Protein AF-A0AA35RJH6-F1 (afdb_monomer_lite)

Secondary structure (DSSP, 8-state):
--------------------SSEEE-TTT-----HHHHIIIIIIS---EEEEEETTEEEEEESSSSSTTTTT----SHHHHT-SSSSEEETTTTTSPP-------PPPPS-------

Sequence (117 aa):
MDMESPLSYNNRSLPLAVSDPYWEMDMNLCIVCARCVRVCDEVRGDSALTMLDRSDRVLIGTSQGTSLLESGCEFCGACIDVCPTGALVERKYKWDKAVDTVKSHLPALPGGMPDEP

Foldseek 3Di:
DPPPPPPPLPFPPDDFQPPDPWKGAAQSQAPPPCPLQCCCCVVVNLSQKDWDDDDNDITIDGPDDSDSVRSRNPPPCSSCVRGPRNSMDTPVCPPPDDDPPPPPPDPDDPDDDDDDD

Structure (mmCIF, N/CA/C/O backbone):
data_AF-A0AA35RJH6-F1
#
_entry.id   AF-A0AA35RJH6-F1
#
loop_
_atom_site.group_PDB
_atom_site.id
_atom_site.type_symbol
_atom_site.label_atom_id
_atom_site.label_alt_id
_atom_site.label_comp_id
_atom_site.label_asym_id
_atom_site.label_entity_id
_atom_site.label_seq_id
_atom_site.pdbx_PDB_ins_code
_atom_site.Cartn_x
_atom_site.Cartn_y
_atom_site.Cartn_z
_atom_site.occupancy
_atom_site.B_iso_or_equiv
_atom_site.auth_seq_id
_atom_site.auth_comp_id
_atom_site.auth_asym_id
_atom_site.auth_atom_id
_atom_site.pdbx_PDB_model_num
ATOM 1 N N . MET A 1 1 ? -26.324 1.833 -29.926 1.00 49.53 1 MET A N 1
ATOM 2 C CA . MET A 1 1 ? -26.281 1.704 -28.455 1.00 49.53 1 MET A CA 1
ATOM 3 C C . MET A 1 1 ? -25.013 2.388 -28.007 1.00 49.53 1 MET A C 1
ATOM 5 O O . MET A 1 1 ? -23.995 1.736 -27.812 1.00 49.53 1 MET A O 1
ATOM 9 N N . ASP A 1 2 ? -25.072 3.707 -27.941 1.00 51.47 2 ASP A N 1
ATOM 10 C CA . ASP A 1 2 ? -23.990 4.543 -27.449 1.00 51.47 2 ASP A CA 1
ATOM 11 C C . ASP A 1 2 ? -24.020 4.413 -25.923 1.00 51.47 2 ASP A C 1
ATOM 13 O O . ASP A 1 2 ? -24.920 4.890 -25.230 1.00 51.47 2 ASP A O 1
ATOM 17 N N . MET A 1 3 ? -23.145 3.533 -25.435 1.00 56.28 3 MET A N 1
ATOM 18 C CA . MET A 1 3 ? -22.960 3.229 -24.024 1.00 56.28 3 MET A CA 1
ATOM 19 C C . MET A 1 3 ? -21.927 4.206 -23.463 1.00 56.28 3 MET A C 1
ATOM 21 O O . MET A 1 3 ? -20.861 3.807 -23.001 1.00 56.28 3 MET A O 1
ATOM 25 N N . GLU A 1 4 ? -22.240 5.499 -23.475 1.00 69.31 4 GLU A N 1
ATOM 26 C CA . GLU A 1 4 ? -21.599 6.447 -22.570 1.00 69.31 4 GLU A CA 1
ATOM 27 C C . GLU A 1 4 ? -22.133 6.180 -21.163 1.00 69.31 4 GLU A C 1
ATOM 29 O O . GLU A 1 4 ? -22.998 6.886 -20.643 1.00 69.31 4 GLU A O 1
ATOM 34 N N . SER A 1 5 ? -21.619 5.132 -20.515 1.00 68.88 5 SER A N 1
ATOM 35 C CA . SER A 1 5 ? -21.667 5.108 -19.060 1.00 68.88 5 SER A CA 1
ATOM 36 C C . SER A 1 5 ? -20.866 6.322 -18.590 1.00 68.88 5 SER A C 1
ATOM 38 O O . SER A 1 5 ? -19.673 6.394 -18.912 1.00 68.88 5 SER A O 1
ATOM 40 N N . PRO A 1 6 ? -21.455 7.280 -17.855 1.00 65.31 6 PRO A N 1
ATOM 41 C CA . PRO A 1 6 ? -20.658 8.320 -17.240 1.00 65.31 6 PRO A CA 1
ATOM 42 C C . PRO A 1 6 ? -19.736 7.606 -16.255 1.00 65.31 6 PRO A C 1
ATOM 44 O O . PRO A 1 6 ? -20.187 7.111 -15.222 1.00 65.31 6 PRO A O 1
ATOM 47 N N . LEU A 1 7 ? -18.451 7.499 -16.598 1.00 65.50 7 LEU A N 1
ATOM 48 C CA . LEU A 1 7 ? -17.405 7.023 -15.698 1.00 65.50 7 LEU A CA 1
ATOM 49 C C . LEU A 1 7 ? -17.196 8.096 -14.623 1.00 65.50 7 LEU A C 1
ATOM 51 O O . LEU A 1 7 ? -16.179 8.784 -14.578 1.00 65.50 7 LEU A O 1
ATOM 55 N N . SER A 1 8 ? -18.214 8.297 -13.786 1.00 68.62 8 SER A N 1
ATOM 56 C CA . SER A 1 8 ? -18.128 9.144 -12.614 1.00 68.62 8 SER A CA 1
ATOM 57 C C . SER A 1 8 ? -17.242 8.416 -11.616 1.00 68.62 8 SER A C 1
ATOM 59 O O . SER A 1 8 ? -17.627 7.404 -11.026 1.00 68.62 8 SER A O 1
ATOM 61 N N . TYR A 1 9 ? -16.009 8.898 -11.486 1.00 70.12 9 TYR A N 1
ATOM 62 C CA . TYR A 1 9 ? -15.078 8.410 -10.485 1.00 70.12 9 TYR A CA 1
ATOM 63 C C . TYR A 1 9 ? -15.603 8.776 -9.092 1.00 70.12 9 TYR A C 1
ATOM 65 O O . TYR A 1 9 ? -15.435 9.898 -8.608 1.00 70.12 9 TYR A O 1
ATOM 73 N N . ASN A 1 10 ? -16.253 7.810 -8.446 1.00 73.12 10 ASN A N 1
ATOM 74 C CA . ASN A 1 10 ? -16.679 7.919 -7.057 1.00 73.12 10 ASN A CA 1
ATOM 75 C C . ASN A 1 10 ? -15.471 7.726 -6.135 1.00 73.12 10 ASN A C 1
ATOM 77 O O . ASN A 1 10 ? -15.159 6.615 -5.702 1.00 73.12 10 ASN A O 1
ATOM 81 N N . ASN A 1 11 ? -14.780 8.825 -5.838 1.00 77.56 11 ASN A N 1
ATOM 82 C CA . ASN A 1 11 ? -13.753 8.836 -4.806 1.00 77.56 11 ASN A CA 1
ATOM 83 C C . ASN A 1 11 ? -14.405 8.682 -3.421 1.00 77.56 11 ASN A C 1
ATOM 85 O O . ASN A 1 11 ? -15.482 9.214 -3.161 1.00 77.56 11 ASN A O 1
ATOM 89 N N . ARG A 1 12 ? -13.748 7.959 -2.510 1.00 79.44 12 ARG A N 1
ATOM 90 C CA . ARG A 1 12 ? -14.265 7.723 -1.150 1.00 79.44 12 ARG A CA 1
ATOM 91 C C . ARG A 1 12 ? -14.031 8.902 -0.198 1.00 79.44 12 ARG A C 1
ATOM 93 O O . ARG A 1 12 ? -14.432 8.803 0.958 1.00 79.44 12 ARG A O 1
ATOM 100 N N . SER A 1 13 ? -13.395 9.977 -0.678 1.00 82.56 13 SER A N 1
ATOM 101 C CA . SER A 1 13 ? -12.987 11.160 0.092 1.00 82.56 13 SER A CA 1
ATOM 102 C C . SER A 1 13 ? -12.306 10.799 1.419 1.00 82.56 13 SER A C 1
ATOM 104 O O . SER A 1 13 ? -12.521 11.443 2.445 1.00 82.56 13 SER A O 1
ATOM 106 N N . LEU A 1 14 ? -11.505 9.729 1.412 1.00 83.25 14 LEU A N 1
ATOM 107 C CA . LEU A 1 14 ? -10.744 9.297 2.577 1.00 83.25 14 LEU A CA 1
ATOM 108 C C . LEU A 1 14 ? -9.579 10.267 2.803 1.00 83.25 14 LEU A C 1
ATOM 110 O O . LEU A 1 14 ? -8.959 10.691 1.821 1.00 83.25 14 LEU A O 1
ATOM 114 N N . PRO A 1 15 ? -9.252 10.596 4.066 1.00 79.06 15 PRO A N 1
ATOM 115 C CA . PRO A 1 15 ? -8.077 11.398 4.365 1.00 79.06 15 PRO A CA 1
ATOM 116 C C . PRO A 1 15 ? -6.829 10.685 3.839 1.00 79.06 15 PRO A C 1
ATOM 118 O O . PRO A 1 15 ? -6.638 9.493 4.083 1.00 79.06 15 PRO A O 1
ATOM 121 N N . LEU A 1 16 ? -5.987 11.424 3.116 1.00 72.44 16 LEU A N 1
ATOM 122 C CA . LEU A 1 16 ? -4.675 10.945 2.695 1.00 72.44 16 LEU A CA 1
ATOM 123 C C . LEU A 1 16 ? -3.791 10.866 3.942 1.00 72.44 16 LEU A C 1
ATOM 125 O O . LEU A 1 16 ? -3.285 11.877 4.427 1.00 72.44 16 LEU A O 1
ATOM 129 N N . ALA A 1 17 ? -3.676 9.669 4.509 1.00 62.28 17 ALA A N 1
ATOM 130 C CA . ALA A 1 17 ? -2.818 9.423 5.653 1.00 62.28 17 ALA A CA 1
ATOM 131 C C . ALA A 1 17 ? -1.369 9.317 5.162 1.00 62.28 17 ALA A C 1
ATOM 133 O O . ALA A 1 17 ? -0.936 8.277 4.676 1.00 62.28 17 ALA A O 1
ATOM 134 N N . VAL A 1 18 ? -0.621 10.416 5.268 1.00 59.34 18 VAL A N 1
ATOM 135 C CA . VAL A 1 18 ? 0.834 10.421 5.067 1.00 59.34 18 VAL A CA 1
ATOM 136 C C . VAL A 1 18 ? 1.483 10.134 6.422 1.00 59.34 18 VAL A C 1
ATOM 138 O O . VAL A 1 18 ? 1.941 11.045 7.105 1.00 59.34 18 VAL A O 1
ATOM 141 N N . SER A 1 19 ? 1.417 8.880 6.870 1.00 60.84 19 SER A N 1
ATOM 142 C CA . SER A 1 19 ? 1.997 8.450 8.153 1.00 60.84 19 SER A CA 1
ATOM 143 C C . SER A 1 19 ? 3.483 8.116 8.050 1.00 60.84 19 SER A C 1
ATOM 145 O O . SER A 1 19 ? 4.205 8.245 9.034 1.00 60.84 19 SER A O 1
ATOM 147 N N . ASP A 1 20 ? 3.954 7.708 6.870 1.00 73.38 20 ASP A N 1
ATOM 148 C CA . ASP A 1 20 ? 5.259 7.074 6.721 1.00 73.38 20 ASP A CA 1
ATOM 149 C C . ASP A 1 20 ? 6.256 7.920 5.910 1.00 73.38 20 ASP A C 1
ATOM 151 O O . ASP A 1 20 ? 5.907 8.531 4.896 1.00 73.38 20 ASP A O 1
ATOM 155 N N . PRO A 1 21 ? 7.538 7.958 6.318 1.00 76.88 21 PRO A N 1
ATOM 156 C CA . PRO A 1 21 ? 8.546 8.787 5.664 1.00 76.88 21 PRO A CA 1
ATOM 157 C C . PRO A 1 21 ? 8.944 8.274 4.278 1.00 76.88 21 PRO A C 1
ATOM 159 O O . PRO A 1 21 ? 9.414 9.064 3.461 1.00 76.88 21 PRO A O 1
ATOM 162 N N . TYR A 1 22 ? 8.761 6.990 3.979 1.00 82.94 22 TYR A N 1
ATOM 163 C CA . TYR A 1 22 ? 9.217 6.389 2.721 1.00 82.94 22 TYR A CA 1
ATOM 164 C C . TYR A 1 22 ? 8.061 5.930 1.818 1.00 82.94 22 TYR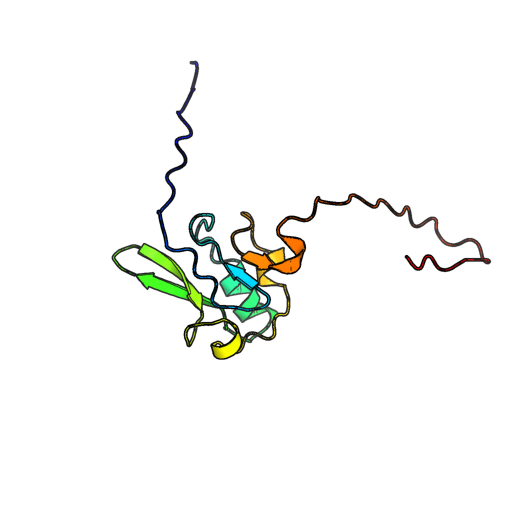 A C 1
ATOM 166 O O . TYR A 1 22 ? 8.181 5.981 0.594 1.00 82.94 22 TYR A O 1
ATOM 174 N N . TRP A 1 23 ? 6.937 5.527 2.412 1.00 86.69 23 TRP A N 1
ATOM 175 C CA . TRP A 1 23 ? 5.778 4.967 1.715 1.00 86.69 23 TRP A CA 1
ATOM 176 C C . TRP A 1 23 ? 4.623 5.958 1.706 1.00 86.69 23 TRP A C 1
ATOM 178 O O . TRP A 1 23 ? 4.400 6.674 2.679 1.00 86.69 23 TRP A O 1
ATOM 188 N N . GLU A 1 24 ? 3.854 5.952 0.623 1.00 87.12 24 GLU A N 1
ATOM 189 C CA . GLU A 1 24 ? 2.595 6.681 0.544 1.00 87.12 24 GLU A CA 1
ATOM 190 C C . GLU A 1 24 ? 1.445 5.724 0.213 1.00 87.12 24 GLU A C 1
ATOM 192 O O . GLU A 1 24 ? 1.547 4.884 -0.685 1.00 87.12 24 GLU A O 1
ATOM 197 N N . MET A 1 25 ? 0.350 5.853 0.966 1.00 87.75 25 MET A N 1
ATOM 198 C CA . MET A 1 25 ? -0.831 5.002 0.863 1.00 87.75 25 MET A CA 1
ATOM 199 C C . MET A 1 25 ? -2.066 5.849 0.538 1.00 87.75 25 MET A C 1
ATOM 201 O O . MET A 1 25 ? -2.607 6.536 1.405 1.00 87.75 25 MET A O 1
ATOM 205 N N . ASP A 1 26 ? -2.551 5.776 -0.701 1.00 89.31 26 ASP A N 1
ATOM 206 C CA . ASP A 1 26 ? -3.792 6.433 -1.120 1.00 89.31 26 ASP A CA 1
ATOM 207 C C . ASP A 1 26 ? -4.931 5.416 -1.246 1.00 89.31 26 ASP A C 1
ATOM 209 O O . ASP A 1 26 ? -5.133 4.753 -2.270 1.00 89.31 26 ASP A O 1
ATOM 213 N N . MET A 1 27 ? -5.723 5.304 -0.180 1.00 88.88 27 MET A N 1
ATOM 214 C CA . MET A 1 27 ? -6.853 4.374 -0.131 1.00 88.88 27 MET A CA 1
ATOM 215 C C . MET A 1 27 ? -8.059 4.822 -0.964 1.00 88.88 27 MET A C 1
ATOM 217 O O . MET A 1 27 ? -8.994 4.037 -1.145 1.00 88.88 27 MET A O 1
ATOM 221 N N . ASN A 1 28 ? -8.048 6.027 -1.542 1.00 88.62 28 ASN A N 1
ATOM 222 C CA . ASN A 1 28 ? -9.064 6.398 -2.526 1.00 88.62 28 ASN A CA 1
ATOM 223 C C . ASN A 1 28 ? -8.889 5.583 -3.817 1.00 88.62 28 ASN A C 1
ATOM 225 O O . ASN A 1 28 ? -9.887 5.096 -4.353 1.00 88.62 28 ASN A O 1
ATOM 229 N N . LEU A 1 29 ? -7.638 5.331 -4.227 1.00 89.38 29 LEU A N 1
ATOM 230 C CA . LEU A 1 29 ? -7.270 4.531 -5.405 1.00 89.38 29 LEU A CA 1
ATOM 231 C C . LEU A 1 29 ? -7.353 3.011 -5.170 1.00 89.38 29 LEU A C 1
ATOM 233 O O . LEU A 1 29 ? -7.326 2.221 -6.115 1.00 89.38 29 LEU A O 1
ATOM 237 N N . CYS A 1 30 ? -7.425 2.561 -3.916 1.00 91.31 30 CYS A N 1
ATOM 238 C CA . CYS A 1 30 ? -7.372 1.140 -3.570 1.00 91.31 30 CYS A CA 1
ATOM 239 C C . CYS A 1 30 ? -8.677 0.400 -3.905 1.00 91.31 30 CYS A C 1
ATOM 241 O O . CYS A 1 30 ? -9.721 0.664 -3.321 1.00 91.31 30 CYS A O 1
ATOM 243 N N . ILE A 1 31 ? -8.637 -0.614 -4.767 1.00 92.38 31 ILE A N 1
ATOM 244 C CA . ILE A 1 31 ? -9.816 -1.452 -5.079 1.00 92.38 31 ILE A CA 1
ATOM 245 C C . ILE A 1 31 ? -10.031 -2.621 -4.101 1.00 92.38 31 ILE A C 1
ATOM 247 O O . ILE A 1 31 ? -10.834 -3.504 -4.375 1.00 92.38 31 ILE A O 1
ATOM 251 N N . VAL A 1 32 ? -9.303 -2.654 -2.979 1.00 92.94 32 VAL A N 1
ATOM 252 C CA . VAL A 1 32 ? -9.430 -3.680 -1.920 1.00 92.94 32 VAL A CA 1
ATOM 253 C C . VAL A 1 32 ? -9.254 -5.115 -2.455 1.00 92.94 32 VAL A C 1
ATOM 255 O O . VAL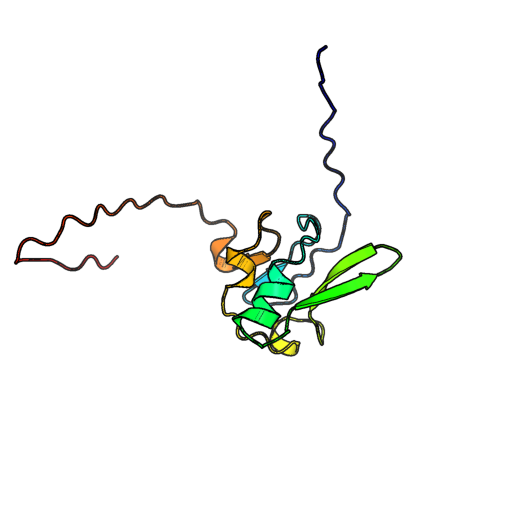 A 1 32 ? -9.926 -6.055 -2.056 1.00 92.94 32 VAL A O 1
ATOM 258 N N . CYS A 1 33 ? -8.305 -5.313 -3.376 1.00 95.50 33 CYS A N 1
ATOM 259 C CA . CYS A 1 33 ? -8.030 -6.628 -3.975 1.00 95.50 33 CYS A CA 1
ATOM 260 C C . CYS A 1 33 ? -7.199 -7.583 -3.086 1.00 95.50 33 CYS A C 1
ATOM 262 O O . CYS A 1 33 ? -6.906 -8.713 -3.492 1.00 95.50 33 CYS A O 1
ATOM 264 N N . ALA A 1 34 ? -6.753 -7.106 -1.917 1.00 94.88 34 ALA A N 1
ATOM 265 C CA . ALA A 1 34 ? -5.947 -7.830 -0.928 1.00 94.88 34 ALA A CA 1
ATOM 266 C C . ALA A 1 34 ? -4.640 -8.471 -1.456 1.00 94.88 34 ALA A C 1
ATOM 268 O O . ALA A 1 34 ? -4.083 -9.360 -0.817 1.00 94.88 34 ALA A O 1
ATOM 269 N N . ARG A 1 35 ? -4.121 -8.052 -2.620 1.00 96.56 35 ARG A N 1
ATOM 270 C CA . ARG A 1 35 ? -2.845 -8.573 -3.158 1.00 96.56 35 ARG A CA 1
ATOM 271 C C . ARG A 1 35 ? -1.651 -8.163 -2.299 1.00 96.56 35 ARG A C 1
ATOM 273 O O . ARG A 1 35 ? -0.786 -8.983 -2.033 1.00 96.56 35 ARG A O 1
ATOM 280 N N . CYS A 1 36 ? -1.643 -6.914 -1.837 1.00 95.31 36 CYS A N 1
ATOM 281 C CA . CYS A 1 36 ? -0.607 -6.382 -0.957 1.00 95.31 36 CYS A CA 1
ATOM 282 C C . CYS A 1 36 ? -0.572 -7.086 0.410 1.00 95.31 36 CYS A C 1
ATOM 284 O O . CYS A 1 36 ? 0.509 -7.363 0.912 1.00 95.31 36 CYS A O 1
ATOM 286 N N . VAL A 1 37 ? -1.737 -7.420 0.975 1.00 95.62 37 VAL A N 1
ATOM 287 C CA . VAL A 1 37 ? -1.842 -8.187 2.228 1.00 95.62 37 VAL A CA 1
ATOM 288 C C . VAL A 1 37 ? -1.282 -9.594 2.029 1.00 95.62 37 VAL A C 1
ATOM 290 O O . VAL A 1 37 ? -0.389 -10.002 2.760 1.00 95.62 37 VAL A O 1
ATOM 293 N N . ARG A 1 38 ? -1.723 -10.294 0.976 1.00 96.50 38 ARG A N 1
ATOM 294 C CA . ARG A 1 38 ? -1.254 -11.654 0.677 1.00 96.50 38 ARG A CA 1
ATOM 295 C C . ARG A 1 38 ? 0.242 -11.729 0.409 1.00 96.50 38 ARG A C 1
ATOM 297 O O . ARG A 1 38 ? 0.894 -12.596 0.957 1.00 96.50 38 ARG A O 1
ATOM 304 N N . VAL A 1 39 ? 0.817 -10.821 -0.383 1.00 96.88 39 VAL A N 1
ATOM 305 C CA . VAL A 1 39 ? 2.270 -10.859 -0.632 1.00 96.88 39 VAL A CA 1
ATOM 306 C C . VAL A 1 39 ? 3.074 -10.540 0.635 1.00 96.88 39 VAL A C 1
ATOM 308 O O . VAL A 1 39 ? 4.140 -11.109 0.849 1.00 96.88 39 VAL A O 1
ATOM 311 N N . CYS A 1 40 ? 2.564 -9.657 1.497 1.00 94.88 40 CYS A N 1
ATOM 312 C CA . CYS A 1 40 ? 3.228 -9.317 2.752 1.00 94.88 40 CYS A CA 1
ATOM 313 C C . CYS A 1 40 ? 3.224 -10.493 3.741 1.00 94.88 40 CYS A C 1
ATOM 315 O O . CYS A 1 40 ? 4.211 -10.701 4.440 1.00 94.88 40 CYS A O 1
ATOM 317 N N . ASP A 1 41 ? 2.134 -11.256 3.779 1.00 95.38 41 ASP A N 1
ATOM 318 C CA . ASP A 1 41 ? 1.965 -12.413 4.659 1.00 95.38 41 ASP A CA 1
ATOM 319 C C . ASP A 1 41 ? 2.605 -13.683 4.072 1.00 95.38 41 ASP A C 1
ATOM 321 O O . ASP A 1 41 ? 3.525 -14.248 4.649 1.00 95.38 41 ASP A O 1
ATOM 325 N N . GLU A 1 42 ? 2.197 -14.089 2.871 1.00 96.12 42 GLU A N 1
ATOM 326 C CA . GLU A 1 42 ? 2.550 -15.385 2.280 1.00 96.12 42 GLU A CA 1
ATOM 327 C C . GLU A 1 42 ? 3.970 -15.416 1.694 1.00 96.12 42 GLU A C 1
ATOM 329 O O . GLU A 1 42 ? 4.607 -16.468 1.681 1.00 96.12 42 GLU A O 1
ATOM 334 N N . VAL A 1 43 ? 4.471 -14.287 1.171 1.00 94.69 43 VAL A N 1
ATOM 335 C CA . VAL A 1 43 ? 5.786 -14.233 0.498 1.00 94.69 43 VAL A CA 1
ATOM 336 C C . VAL A 1 43 ? 6.871 -13.670 1.407 1.00 94.69 43 VAL A C 1
ATOM 338 O O . VAL A 1 43 ? 8.009 -14.132 1.340 1.00 94.69 43 VAL A O 1
ATOM 341 N N . ARG A 1 44 ? 6.554 -12.660 2.224 1.00 92.56 44 ARG A N 1
ATOM 342 C CA . ARG A 1 44 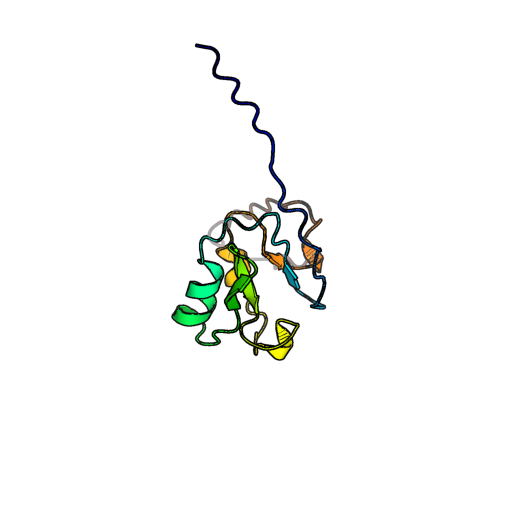? 7.531 -12.030 3.128 1.00 92.56 44 ARG A CA 1
ATOM 343 C C . ARG A 1 44 ? 7.452 -12.554 4.559 1.00 92.56 44 ARG A C 1
ATOM 345 O O . ARG A 1 44 ? 8.495 -12.662 5.187 1.00 92.56 44 ARG A O 1
ATOM 352 N N . GLY A 1 45 ? 6.268 -12.942 5.036 1.00 92.06 45 GLY A N 1
ATOM 353 C CA . GLY A 1 45 ? 6.081 -13.444 6.401 1.00 92.06 45 GLY A CA 1
ATOM 354 C C . GLY A 1 45 ? 6.021 -12.357 7.479 1.00 92.06 45 GLY A C 1
ATOM 355 O O . GLY A 1 45 ? 6.067 -12.697 8.657 1.00 92.06 45 GLY A O 1
ATOM 356 N N . ASP A 1 46 ? 5.923 -11.077 7.099 1.00 89.69 46 ASP A N 1
ATOM 357 C CA . ASP A 1 46 ? 5.903 -9.949 8.048 1.00 89.69 46 ASP A CA 1
ATOM 358 C C . ASP A 1 46 ? 4.489 -9.626 8.557 1.00 89.69 46 ASP A C 1
ATOM 360 O O . ASP A 1 46 ? 4.319 -9.085 9.647 1.00 89.69 46 ASP A O 1
ATOM 364 N N . SER A 1 47 ? 3.463 -9.893 7.737 1.00 92.12 47 SER A N 1
ATOM 365 C CA . SER A 1 47 ? 2.049 -9.594 8.036 1.00 92.12 47 SER A CA 1
ATOM 366 C C . SER A 1 47 ? 1.792 -8.132 8.471 1.00 92.12 47 SER A C 1
ATOM 368 O O . SER A 1 47 ? 0.856 -7.840 9.219 1.00 92.12 47 SER A O 1
ATOM 370 N N . ALA A 1 48 ? 2.611 -7.192 7.980 1.00 92.44 48 ALA A N 1
ATOM 371 C CA . ALA A 1 48 ? 2.559 -5.770 8.329 1.00 92.44 48 ALA A CA 1
ATOM 372 C C . ALA A 1 48 ? 1.309 -5.051 7.780 1.00 92.44 48 ALA A C 1
ATOM 374 O O . ALA A 1 48 ? 0.832 -4.074 8.359 1.00 92.44 48 ALA A O 1
ATOM 375 N N . LEU A 1 49 ? 0.739 -5.546 6.676 1.00 92.56 49 LEU A N 1
ATOM 376 C CA . LEU A 1 49 ? -0.508 -5.051 6.085 1.00 92.56 49 LEU A CA 1
ATOM 377 C C . LEU A 1 49 ? -1.668 -5.998 6.384 1.00 92.56 49 LEU A C 1
ATOM 379 O O . LEU A 1 49 ? -1.524 -7.212 6.272 1.00 92.56 49 LEU A O 1
ATOM 383 N N . THR A 1 50 ? -2.846 -5.442 6.665 1.00 92.75 50 THR A N 1
ATOM 384 C CA . THR A 1 50 ? -4.073 -6.212 6.900 1.00 92.75 50 THR A CA 1
ATOM 385 C C . THR A 1 50 ? -5.309 -5.541 6.298 1.00 92.75 50 THR A C 1
ATOM 387 O O . THR A 1 50 ? -5.260 -4.418 5.782 1.00 92.75 50 THR A O 1
ATOM 390 N N . MET A 1 51 ? -6.436 -6.248 6.353 1.00 92.25 51 MET A N 1
ATOM 391 C CA . MET A 1 51 ? -7.755 -5.691 6.071 1.00 92.25 51 MET A CA 1
ATOM 392 C C . MET A 1 51 ? -8.362 -5.129 7.357 1.00 92.25 51 MET A C 1
ATOM 394 O O . MET A 1 51 ? -8.509 -5.840 8.348 1.00 92.25 51 MET A O 1
ATOM 398 N N . LEU A 1 52 ? -8.727 -3.852 7.323 1.00 89.25 52 LEU A N 1
ATOM 399 C CA . LEU A 1 52 ? -9.383 -3.142 8.410 1.00 89.25 52 LEU A CA 1
ATOM 400 C C . LEU A 1 52 ? -10.866 -2.982 8.088 1.00 89.25 52 LEU A C 1
ATOM 402 O O . LEU A 1 52 ? -11.221 -2.494 7.013 1.00 89.25 52 LEU A O 1
ATOM 406 N N . ASP A 1 53 ? -11.721 -3.348 9.035 1.00 87.00 53 ASP A N 1
ATOM 407 C CA . ASP A 1 53 ? -13.148 -3.052 8.970 1.00 87.00 53 ASP A CA 1
ATOM 408 C C . ASP A 1 53 ? -13.420 -1.696 9.635 1.00 87.00 53 ASP A C 1
ATOM 410 O O . ASP A 1 53 ? -13.098 -1.481 10.807 1.00 87.00 53 ASP A O 1
ATOM 414 N N . ARG A 1 54 ? -13.958 -0.740 8.871 1.00 74.06 54 ARG A N 1
ATOM 415 C CA . ARG A 1 54 ? -14.297 0.596 9.366 1.00 74.06 54 ARG A CA 1
ATOM 416 C C . ARG A 1 54 ? -15.625 1.056 8.777 1.00 74.06 54 ARG A C 1
ATOM 418 O O . ARG A 1 54 ? -15.695 1.401 7.600 1.00 74.06 54 ARG A O 1
ATOM 425 N N . SER A 1 55 ? -16.646 1.158 9.628 1.00 70.50 55 SER A N 1
ATOM 426 C CA . SER A 1 55 ? -17.936 1.790 9.298 1.00 70.50 55 SER A CA 1
ATOM 427 C C . SER A 1 55 ? -18.581 1.218 8.023 1.00 70.50 55 SER A C 1
ATOM 429 O O . SER A 1 55 ? -18.763 1.943 7.044 1.00 70.50 55 SER A O 1
ATOM 431 N N . ASP A 1 56 ? -18.886 -0.086 8.033 1.00 79.38 56 ASP A N 1
ATOM 432 C CA . ASP A 1 56 ? -19.486 -0.845 6.915 1.00 79.38 56 ASP A CA 1
ATOM 433 C C . ASP A 1 56 ? -18.616 -0.943 5.649 1.00 79.38 56 ASP A C 1
ATOM 435 O O . ASP A 1 56 ? -19.096 -1.268 4.558 1.00 79.38 56 ASP A O 1
ATOM 439 N N . ARG A 1 57 ? -17.318 -0.644 5.753 1.00 82.75 57 ARG A N 1
ATOM 440 C CA . ARG A 1 57 ? -16.381 -0.730 4.632 1.00 82.75 57 ARG A CA 1
ATOM 441 C C . ARG A 1 57 ? -15.094 -1.411 5.057 1.00 82.75 57 ARG A C 1
ATOM 443 O O . ARG A 1 57 ? -14.508 -1.077 6.081 1.00 82.75 57 ARG A O 1
ATOM 450 N N . VAL A 1 58 ? -14.611 -2.292 4.188 1.00 88.00 58 VAL A N 1
ATOM 451 C CA . VAL A 1 58 ? -13.289 -2.900 4.317 1.00 88.00 58 VAL A CA 1
ATOM 452 C C 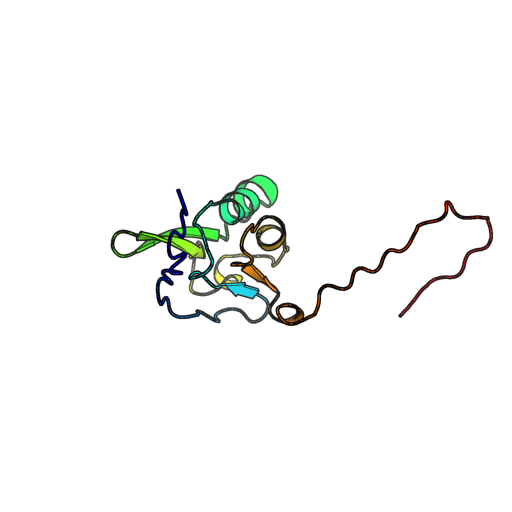. VAL A 1 58 ? -12.272 -2.033 3.583 1.00 88.00 58 VAL A C 1
ATOM 454 O O . VAL A 1 58 ? -12.466 -1.679 2.416 1.00 88.00 58 VAL A O 1
ATOM 457 N N . LEU A 1 59 ? -11.185 -1.686 4.263 1.00 89.44 59 LEU A N 1
ATOM 458 C CA . LEU A 1 59 ? -10.042 -0.964 3.711 1.00 89.44 59 LEU A CA 1
ATOM 459 C C . LEU A 1 59 ? -8.757 -1.751 3.966 1.00 89.44 59 LEU A C 1
ATOM 461 O O . LEU A 1 59 ? -8.709 -2.632 4.817 1.00 89.44 59 LEU A O 1
ATOM 465 N N . ILE A 1 60 ? -7.705 -1.429 3.219 1.00 91.56 60 ILE A N 1
ATOM 466 C CA . ILE A 1 60 ? -6.361 -1.923 3.522 1.00 91.56 60 ILE A CA 1
ATOM 467 C C . ILE A 1 60 ? -5.700 -0.936 4.483 1.00 91.56 60 ILE A C 1
ATOM 469 O O . ILE A 1 60 ? -5.850 0.276 4.318 1.00 91.56 60 ILE A O 1
ATOM 473 N N . GLY A 1 61 ? -4.966 -1.445 5.465 1.00 90.31 61 GLY A N 1
ATOM 474 C CA . GLY A 1 61 ? -4.170 -0.626 6.370 1.00 90.31 61 GLY A CA 1
ATOM 475 C C . GLY A 1 61 ? -3.074 -1.425 7.059 1.00 90.31 61 GLY A C 1
ATOM 476 O O . GLY A 1 61 ? -2.808 -2.576 6.710 1.00 90.31 61 GLY A O 1
ATOM 477 N N . THR A 1 62 ? -2.427 -0.792 8.027 1.00 90.44 62 THR A N 1
ATOM 478 C CA . THR A 1 62 ? -1.390 -1.403 8.859 1.00 90.44 62 THR A CA 1
ATOM 479 C C . THR A 1 62 ? -2.010 -2.391 9.846 1.00 90.44 62 THR A C 1
ATOM 481 O O . THR A 1 62 ? -3.093 -2.159 10.381 1.00 90.44 62 THR A O 1
ATOM 484 N N . SER A 1 63 ? -1.331 -3.516 10.069 1.00 86.50 63 SER A N 1
ATOM 485 C CA . SER A 1 63 ? -1.768 -4.576 10.987 1.00 86.50 63 SER A CA 1
ATOM 486 C C . SER A 1 63 ? -1.734 -4.122 12.445 1.00 86.50 63 SER A C 1
ATOM 488 O O . SER A 1 63 ? -2.646 -4.403 13.222 1.00 86.50 63 SER A O 1
ATOM 490 N N . GLN A 1 64 ? -0.701 -3.360 12.803 1.00 78.88 64 GLN A N 1
ATOM 491 C CA . GLN A 1 64 ? -0.501 -2.796 14.132 1.00 78.88 64 GLN A CA 1
ATOM 492 C C . GLN A 1 64 ? 0.003 -1.355 14.004 1.00 78.88 64 GLN A C 1
ATOM 494 O O . GLN A 1 64 ? 0.811 -1.053 13.131 1.00 78.88 64 GLN A O 1
ATOM 499 N N . GLY A 1 65 ? -0.470 -0.465 14.876 1.00 72.19 65 GLY A N 1
ATOM 500 C CA . GLY A 1 65 ? 0.003 0.919 14.943 1.00 72.19 65 GLY A CA 1
ATOM 501 C C . GLY A 1 65 ? -0.559 1.856 13.870 1.00 72.19 65 GLY A C 1
ATOM 502 O O . GLY A 1 65 ? -1.486 1.527 13.127 1.00 72.19 65 GLY A O 1
ATOM 503 N N . THR A 1 66 ? -0.003 3.066 13.835 1.00 79.50 66 THR A N 1
ATOM 504 C CA . THR A 1 66 ? -0.447 4.167 12.960 1.00 79.50 66 THR A CA 1
ATOM 505 C C . THR A 1 66 ? 0.377 4.294 11.681 1.00 79.50 66 THR A C 1
ATOM 507 O O . THR A 1 66 ? 0.007 5.059 10.793 1.00 79.50 66 THR A O 1
ATOM 510 N N . SER A 1 67 ? 1.478 3.545 11.590 1.00 86.62 67 SER A N 1
ATOM 511 C CA . SER A 1 67 ? 2.470 3.614 10.517 1.00 86.62 67 SER A CA 1
ATOM 512 C C . SER A 1 67 ? 2.972 2.224 10.116 1.00 86.62 67 SER A C 1
ATOM 514 O O . SER A 1 67 ? 2.883 1.266 10.891 1.00 86.62 67 SER A O 1
ATOM 516 N N . LEU A 1 68 ? 3.516 2.102 8.902 1.00 87.75 68 LEU A N 1
ATOM 517 C CA . LEU A 1 68 ? 4.127 0.861 8.416 1.00 87.75 68 LEU A CA 1
ATOM 518 C C . LEU A 1 68 ? 5.319 0.450 9.285 1.00 87.75 68 LEU A C 1
ATOM 520 O O . LEU A 1 68 ? 5.500 -0.740 9.548 1.00 87.75 68 LEU A O 1
ATOM 524 N N . LEU A 1 69 ? 6.078 1.425 9.788 1.00 87.12 69 LEU A N 1
ATOM 525 C CA . LEU A 1 69 ? 7.201 1.171 10.689 1.00 87.12 69 LEU A CA 1
ATOM 526 C C . LEU A 1 69 ? 6.750 0.492 11.995 1.00 87.12 69 LEU A C 1
ATOM 528 O O . LEU A 1 69 ? 7.343 -0.500 12.410 1.00 87.12 69 LEU A O 1
ATOM 532 N N . GLU A 1 70 ? 5.677 0.987 12.620 1.00 87.38 70 GLU A N 1
ATOM 533 C CA . GLU A 1 70 ? 5.113 0.376 13.836 1.00 87.38 70 GLU A CA 1
ATOM 534 C C . GLU A 1 70 ? 4.515 -1.011 13.576 1.00 87.38 70 GLU A C 1
ATOM 536 O O . GLU A 1 70 ? 4.489 -1.849 14.476 1.00 87.38 70 GLU A O 1
ATOM 541 N N . SER A 1 71 ? 4.065 -1.272 12.347 1.00 87.94 71 SER A N 1
ATOM 542 C CA . SER A 1 71 ? 3.499 -2.565 11.952 1.00 87.94 71 SER A CA 1
ATOM 543 C C . SER A 1 71 ? 4.537 -3.654 11.660 1.00 87.94 71 SER A C 1
ATOM 545 O O . SER A 1 71 ? 4.149 -4.767 11.313 1.00 87.94 71 SER A O 1
ATOM 547 N N . GLY A 1 72 ? 5.834 -3.351 11.792 1.00 88.62 72 GLY A N 1
ATOM 548 C CA . GLY A 1 72 ? 6.919 -4.292 11.506 1.00 88.62 72 GLY A CA 1
ATOM 549 C C . GLY A 1 72 ? 7.280 -4.402 10.023 1.00 88.62 72 GLY A C 1
ATOM 550 O O . GLY A 1 72 ? 7.886 -5.385 9.617 1.00 88.62 72 GLY A O 1
ATOM 551 N N . CYS A 1 73 ? 6.913 -3.421 9.191 1.00 90.50 73 CYS A N 1
ATOM 552 C CA . CYS A 1 73 ? 7.266 -3.436 7.775 1.00 90.50 73 CYS A CA 1
ATOM 553 C C . CYS A 1 73 ? 8.769 -3.185 7.573 1.00 90.50 73 CYS A C 1
ATOM 555 O O . CYS A 1 73 ? 9.284 -2.144 7.979 1.00 90.50 73 CYS A O 1
ATOM 557 N N . GLU A 1 74 ? 9.450 -4.078 6.851 1.00 90.19 74 GLU A N 1
ATOM 558 C CA . GLU A 1 74 ? 10.858 -3.897 6.455 1.00 90.19 74 GLU A CA 1
ATOM 559 C C . GLU A 1 74 ? 11.023 -3.076 5.159 1.00 90.19 74 GLU A C 1
ATOM 561 O O . GLU A 1 74 ? 12.106 -2.987 4.591 1.00 90.19 74 GLU A O 1
ATOM 566 N N . PHE A 1 75 ? 9.947 -2.463 4.653 1.00 90.12 75 PHE A N 1
ATOM 567 C CA . PHE A 1 75 ? 9.990 -1.621 3.450 1.00 90.12 75 PHE A CA 1
ATOM 568 C C . PHE A 1 75 ? 10.544 -2.348 2.207 1.00 90.12 75 PHE A C 1
ATOM 570 O O . PHE A 1 75 ? 11.227 -1.782 1.359 1.00 90.12 75 PHE A O 1
ATOM 577 N N . CYS A 1 76 ? 10.199 -3.627 2.061 1.00 92.25 76 CYS A N 1
ATOM 578 C CA . CYS A 1 76 ? 10.740 -4.519 1.034 1.00 92.25 76 CYS A CA 1
ATOM 579 C C . CYS A 1 76 ? 10.118 -4.367 -0.374 1.00 92.25 76 CYS A C 1
ATOM 581 O O . CYS A 1 76 ? 10.393 -5.182 -1.256 1.00 92.25 76 CYS A O 1
ATOM 583 N N . GLY A 1 77 ? 9.222 -3.396 -0.585 1.00 91.50 77 GLY A N 1
ATOM 584 C CA . GLY A 1 77 ? 8.665 -3.049 -1.905 1.00 91.50 77 GLY A CA 1
ATOM 585 C C . GLY A 1 77 ? 7.611 -3.994 -2.496 1.00 91.50 77 GLY A C 1
ATOM 586 O O . GLY A 1 77 ? 6.821 -3.563 -3.330 1.00 91.50 77 GLY A O 1
ATOM 587 N N . ALA A 1 78 ? 7.496 -5.241 -2.027 1.00 94.50 78 ALA A N 1
ATOM 588 C CA . ALA A 1 78 ? 6.636 -6.246 -2.670 1.00 94.50 78 ALA A CA 1
ATOM 589 C C . ALA A 1 78 ? 5.157 -5.844 -2.784 1.00 94.50 78 ALA A C 1
ATOM 591 O O . ALA A 1 78 ? 4.478 -6.212 -3.739 1.00 94.50 78 ALA A O 1
ATOM 592 N N . CYS A 1 79 ? 4.639 -5.087 -1.814 1.00 93.88 79 CYS A N 1
ATOM 593 C CA . CYS A 1 79 ? 3.259 -4.612 -1.834 1.00 93.88 79 CYS A CA 1
ATOM 594 C C . CYS A 1 79 ? 2.990 -3.567 -2.934 1.00 93.88 79 CYS A C 1
ATOM 596 O O . CYS A 1 79 ? 1.853 -3.483 -3.404 1.00 93.88 79 CYS A O 1
ATOM 598 N N . ILE A 1 80 ? 4.013 -2.812 -3.351 1.00 93.19 80 ILE A N 1
ATOM 599 C CA . ILE A 1 80 ? 3.946 -1.820 -4.433 1.00 93.19 80 ILE A CA 1
ATOM 600 C C . ILE A 1 80 ? 3.929 -2.538 -5.781 1.00 93.19 80 ILE A C 1
ATOM 602 O O . ILE A 1 80 ? 3.031 -2.286 -6.581 1.00 93.19 80 ILE A O 1
ATOM 606 N N . ASP A 1 81 ? 4.832 -3.503 -5.985 1.00 93.19 81 ASP A N 1
ATOM 607 C CA . ASP A 1 81 ? 4.945 -4.261 -7.241 1.00 93.19 81 ASP A CA 1
ATOM 608 C C . ASP A 1 81 ? 3.643 -4.974 -7.632 1.00 93.19 81 ASP A C 1
ATOM 610 O O . ASP A 1 81 ? 3.287 -5.068 -8.806 1.00 93.19 81 ASP A O 1
ATOM 614 N N . VAL A 1 82 ? 2.899 -5.481 -6.643 1.00 95.88 82 VAL A N 1
ATOM 615 C CA . VAL A 1 82 ? 1.640 -6.203 -6.889 1.00 95.88 82 VAL A CA 1
ATOM 616 C C . VAL A 1 82 ? 0.410 -5.294 -6.936 1.00 95.88 82 VAL A C 1
ATOM 618 O O . VAL A 1 82 ? -0.696 -5.787 -7.198 1.00 95.88 82 VAL A O 1
ATOM 621 N N . CYS A 1 83 ? 0.553 -3.997 -6.638 1.00 95.00 83 CYS A N 1
ATOM 622 C CA . CYS A 1 83 ? -0.566 -3.067 -6.551 1.00 95.00 83 CYS A CA 1
ATOM 623 C C . CYS A 1 83 ? -1.083 -2.708 -7.954 1.00 95.00 83 CYS A C 1
ATOM 625 O O . CYS A 1 83 ? -0.399 -2.019 -8.705 1.00 95.00 83 CYS A O 1
ATOM 627 N N . PRO A 1 84 ? -2.319 -3.095 -8.325 1.00 94.75 84 PRO A N 1
ATOM 628 C CA . PRO A 1 84 ? -2.807 -2.872 -9.685 1.00 94.75 84 PRO A CA 1
ATOM 629 C C . PRO A 1 84 ? -3.233 -1.423 -9.962 1.00 94.75 84 PRO A C 1
ATOM 631 O O . PRO A 1 84 ? -3.459 -1.077 -11.115 1.00 94.75 84 PRO A O 1
ATOM 634 N N . THR A 1 85 ? -3.410 -0.595 -8.927 1.00 92.19 85 THR A N 1
ATOM 635 C CA . THR A 1 85 ? -3.961 0.765 -9.058 1.00 92.19 85 THR A CA 1
ATOM 636 C C . THR A 1 85 ? -3.001 1.874 -8.643 1.00 92.19 85 THR A C 1
ATOM 638 O O . THR A 1 85 ? -3.367 3.042 -8.738 1.00 92.19 85 THR A O 1
ATOM 641 N N . GLY A 1 86 ? -1.804 1.541 -8.150 1.00 90.38 86 GLY A N 1
ATOM 642 C CA . GLY A 1 86 ? -0.880 2.535 -7.591 1.00 90.38 86 GLY A CA 1
ATOM 643 C C . GLY A 1 86 ? -1.365 3.153 -6.274 1.00 90.38 86 GLY A C 1
ATOM 644 O O . GLY A 1 86 ? -0.961 4.252 -5.916 1.00 90.38 86 GLY A O 1
ATOM 645 N N . ALA A 1 87 ? -2.241 2.460 -5.537 1.00 91.69 87 ALA A N 1
ATOM 646 C CA . ALA A 1 87 ? -2.664 2.882 -4.199 1.00 91.69 87 ALA A CA 1
ATOM 647 C C . ALA A 1 87 ? -1.525 2.833 -3.162 1.00 91.69 87 ALA A C 1
ATOM 649 O O . ALA A 1 87 ? -1.623 3.468 -2.116 1.00 91.69 87 ALA A O 1
ATOM 650 N N . LEU A 1 88 ? -0.471 2.061 -3.443 1.00 91.38 88 LEU A N 1
ATOM 651 C CA . LEU A 1 88 ? 0.761 1.971 -2.664 1.00 91.38 88 LEU A CA 1
ATOM 652 C C . LEU A 1 88 ? 1.912 2.382 -3.578 1.00 91.38 88 LEU A C 1
ATOM 654 O O . LEU A 1 88 ? 2.073 1.774 -4.636 1.00 91.38 88 LEU A O 1
ATOM 658 N N . VAL A 1 89 ? 2.689 3.388 -3.183 1.00 90.81 89 VAL A N 1
ATOM 659 C CA . VAL A 1 89 ? 3.843 3.879 -3.955 1.00 90.81 89 VAL A CA 1
ATOM 660 C C . VAL A 1 89 ? 4.975 4.330 -3.039 1.00 90.81 89 VAL A C 1
ATOM 662 O O . VAL A 1 89 ? 4.751 4.747 -1.900 1.00 90.81 89 VAL A O 1
ATOM 665 N N . GLU A 1 90 ? 6.201 4.298 -3.557 1.00 89.88 90 GLU A N 1
ATOM 666 C CA . GLU A 1 90 ? 7.334 4.958 -2.911 1.00 89.88 90 GLU A CA 1
ATOM 667 C C . GLU A 1 90 ? 7.182 6.477 -3.027 1.00 89.88 90 GLU A C 1
ATOM 669 O O . GLU A 1 90 ? 7.054 7.031 -4.124 1.00 89.88 90 GLU A O 1
ATOM 674 N N . ARG A 1 91 ? 7.249 7.179 -1.893 1.00 86.25 91 ARG A N 1
ATOM 675 C CA . ARG A 1 91 ? 7.010 8.629 -1.834 1.00 86.25 91 ARG A CA 1
ATOM 676 C C . ARG A 1 91 ? 8.000 9.424 -2.684 1.00 86.25 91 ARG A C 1
ATOM 678 O O . ARG A 1 91 ? 7.640 10.452 -3.252 1.00 86.25 91 ARG A O 1
ATOM 685 N N . LYS A 1 92 ? 9.247 8.950 -2.777 1.00 86.62 92 LYS A N 1
ATOM 686 C CA . LYS A 1 92 ? 10.315 9.618 -3.533 1.00 86.62 92 LYS A CA 1
ATOM 687 C C . LYS A 1 92 ? 10.050 9.624 -5.042 1.00 86.62 92 LYS A C 1
ATOM 689 O O . LYS A 1 92 ? 10.358 10.624 -5.673 1.00 86.62 92 LYS A O 1
ATOM 694 N N . TYR A 1 93 ? 9.471 8.551 -5.581 1.00 84.75 93 TYR A N 1
ATOM 695 C CA . TYR A 1 93 ? 9.330 8.336 -7.027 1.00 84.75 93 TYR A CA 1
ATOM 696 C C . TYR A 1 93 ? 7.895 8.506 -7.540 1.00 84.75 93 TYR A C 1
ATOM 698 O O . TYR A 1 93 ? 7.651 8.368 -8.734 1.00 84.75 93 TYR A O 1
ATOM 706 N N . LYS A 1 94 ? 6.930 8.836 -6.669 1.00 83.75 94 LYS A N 1
ATOM 707 C CA . LYS A 1 94 ? 5.508 8.993 -7.030 1.00 83.75 94 LYS A CA 1
ATOM 708 C C . LYS A 1 94 ? 5.269 9.922 -8.233 1.00 83.75 94 LYS A C 1
ATOM 710 O O . LYS A 1 94 ? 4.322 9.714 -8.986 1.00 83.75 94 LYS A O 1
ATOM 715 N N . TRP A 1 95 ? 6.097 10.954 -8.385 1.00 85.12 95 TRP A N 1
ATOM 716 C CA . TRP A 1 95 ? 5.950 11.982 -9.423 1.00 85.12 95 TRP A CA 1
ATOM 717 C C . TRP A 1 95 ? 6.998 11.882 -10.531 1.00 85.12 95 TRP A C 1
ATOM 719 O O . TRP A 1 95 ? 6.969 12.682 -11.471 1.00 85.12 95 TRP A O 1
ATOM 729 N N . ASP A 1 96 ? 7.914 10.920 -10.433 1.00 85.25 96 ASP A N 1
ATOM 730 C CA . ASP A 1 96 ? 8.879 10.660 -11.488 1.00 85.25 96 ASP A CA 1
ATOM 731 C C . ASP A 1 96 ? 8.159 10.107 -12.716 1.00 85.25 96 ASP A C 1
ATOM 733 O O . ASP A 1 96 ? 7.209 9.323 -12.639 1.00 85.25 96 ASP A O 1
ATOM 737 N N . LYS A 1 97 ? 8.606 10.547 -13.892 1.00 79.25 97 LYS A N 1
ATOM 738 C CA . LYS A 1 97 ? 8.095 10.001 -15.146 1.00 79.25 97 LYS A CA 1
ATOM 739 C C . LYS A 1 97 ? 8.657 8.598 -15.320 1.00 79.25 97 LYS A C 1
ATOM 741 O O . LYS A 1 97 ? 9.844 8.386 -15.096 1.00 79.25 97 LYS A O 1
ATOM 746 N N . ALA A 1 98 ? 7.825 7.671 -15.788 1.00 75.00 98 ALA A N 1
ATOM 747 C CA . ALA A 1 98 ? 8.305 6.366 -16.216 1.00 75.00 98 ALA A CA 1
ATOM 748 C C . ALA A 1 98 ? 9.381 6.558 -17.299 1.00 75.00 98 ALA A C 1
ATOM 750 O O . ALA A 1 98 ? 9.108 7.131 -18.357 1.00 75.00 98 ALA A O 1
ATOM 751 N N . VAL A 1 99 ? 10.608 6.128 -17.004 1.00 78.00 99 VAL A N 1
ATOM 752 C CA . VAL A 1 99 ? 11.721 6.155 -17.953 1.00 78.00 99 VAL A CA 1
ATOM 753 C C . VAL A 1 99 ? 11.822 4.769 -18.570 1.00 78.00 99 VAL A C 1
ATOM 755 O O . VAL A 1 99 ? 12.228 3.818 -17.906 1.00 78.00 99 VAL A O 1
ATOM 758 N N . ASP A 1 100 ? 11.445 4.645 -19.839 1.00 72.00 100 ASP A N 1
ATOM 759 C CA . ASP A 1 100 ? 11.654 3.412 -20.596 1.00 72.00 100 ASP A CA 1
ATOM 760 C C . ASP A 1 100 ? 13.111 3.372 -21.076 1.00 72.00 100 ASP A C 1
ATOM 762 O O . ASP A 1 100 ? 13.447 3.768 -22.193 1.00 72.00 100 ASP A O 1
ATOM 766 N N . THR A 1 101 ? 14.024 2.979 -20.186 1.00 69.81 101 THR A N 1
ATOM 767 C CA . THR A 1 101 ? 15.424 2.762 -20.565 1.00 69.81 101 THR A CA 1
ATOM 768 C C . THR A 1 101 ? 15.565 1.346 -21.109 1.00 69.81 101 THR A C 1
ATOM 770 O O . THR A 1 101 ? 15.904 0.412 -20.382 1.00 69.81 101 THR A O 1
ATOM 773 N N . VAL A 1 102 ? 15.330 1.175 -22.409 1.00 74.81 102 VAL A N 1
ATOM 774 C CA . VAL A 1 102 ? 15.607 -0.092 -23.098 1.00 74.81 102 VAL A CA 1
ATOM 775 C C . VAL A 1 102 ? 17.116 -0.230 -23.298 1.00 74.81 102 VAL A C 1
ATOM 777 O O . VAL A 1 102 ? 17.664 0.130 -24.341 1.00 74.81 102 VAL A O 1
ATOM 780 N N . LYS A 1 103 ? 17.817 -0.779 -22.301 1.00 66.56 103 LYS A N 1
ATOM 781 C CA . LYS A 1 103 ? 19.156 -1.328 -22.534 1.00 66.56 103 LYS A CA 1
ATOM 782 C C . LYS A 1 103 ? 18.992 -2.678 -23.214 1.00 66.56 103 LYS A C 1
ATOM 784 O O . LYS A 1 103 ? 18.706 -3.688 -22.579 1.00 66.56 103 LYS A O 1
ATOM 789 N N . SER A 1 104 ? 19.166 -2.692 -24.532 1.00 70.88 104 SER A N 1
ATOM 790 C CA . SER A 1 104 ? 19.389 -3.947 -25.241 1.00 70.88 104 SER A CA 1
ATOM 791 C C . SER A 1 104 ? 20.714 -4.523 -24.744 1.00 70.88 104 SER A C 1
ATOM 793 O O . SER A 1 104 ? 21.794 -4.052 -25.092 1.00 70.88 104 SER A O 1
ATOM 795 N N . HIS A 1 105 ? 20.639 -5.520 -23.864 1.00 67.06 105 HIS A N 1
ATOM 796 C CA . HIS A 1 105 ? 21.802 -6.322 -23.521 1.00 67.06 105 HIS A CA 1
ATOM 797 C C . HIS A 1 105 ? 22.179 -7.123 -24.768 1.00 67.06 105 HIS A C 1
ATOM 799 O O . HIS A 1 105 ? 21.682 -8.226 -24.992 1.00 67.06 105 HIS A O 1
ATOM 805 N N . LEU A 1 106 ? 23.023 -6.546 -25.624 1.00 62.75 106 LEU A N 1
ATOM 806 C CA . LEU A 1 106 ? 23.720 -7.324 -26.634 1.00 62.75 106 LEU A CA 1
ATOM 807 C C . LEU A 1 106 ? 24.554 -8.369 -25.868 1.00 62.75 106 LEU A C 1
ATOM 809 O O . LEU A 1 106 ? 25.272 -7.972 -24.944 1.00 62.75 106 LEU A O 1
ATOM 813 N N . PRO A 1 107 ? 24.459 -9.679 -26.171 1.00 66.06 107 PRO A N 1
ATOM 814 C CA . PRO A 1 107 ? 25.319 -10.668 -25.534 1.00 66.06 107 PRO A CA 1
ATOM 815 C C . PRO A 1 107 ? 26.771 -10.222 -25.713 1.00 66.06 107 PRO A C 1
ATOM 817 O O . PRO A 1 107 ? 27.221 -9.989 -26.834 1.00 66.06 107 PRO A O 1
ATOM 820 N N . ALA A 1 108 ? 27.445 -9.997 -24.586 1.00 60.47 108 ALA A N 1
ATOM 821 C CA . ALA A 1 108 ? 28.711 -9.289 -24.516 1.00 60.47 108 ALA A CA 1
ATOM 822 C C . ALA A 1 108 ? 29.733 -9.842 -25.522 1.00 60.47 108 ALA A C 1
ATOM 824 O O . ALA A 1 108 ? 30.101 -11.016 -25.471 1.00 60.47 108 ALA A O 1
ATOM 825 N N . LEU A 1 109 ? 30.234 -8.975 -26.407 1.00 56.47 109 LEU A N 1
ATOM 826 C CA . LEU A 1 109 ? 31.528 -9.199 -27.044 1.00 56.47 109 LEU A CA 1
ATOM 827 C C . LEU A 1 109 ? 32.614 -8.976 -25.975 1.00 56.47 109 LEU A C 1
ATOM 829 O O . LEU A 1 109 ? 32.472 -8.065 -25.155 1.00 56.47 109 LEU A O 1
ATOM 833 N N . PRO A 1 110 ? 33.678 -9.797 -25.934 1.00 50.31 110 PRO A N 1
ATOM 834 C CA . PRO A 1 110 ? 34.715 -9.694 -24.912 1.00 50.31 110 PRO A CA 1
ATOM 835 C C . PRO A 1 110 ? 35.477 -8.364 -25.046 1.00 50.31 110 PRO A C 1
ATOM 837 O O . PRO A 1 110 ? 36.387 -8.241 -25.861 1.00 50.31 110 PRO A O 1
ATOM 840 N N . GLY A 1 111 ? 35.076 -7.367 -24.252 1.00 58.22 111 GLY A N 1
ATOM 841 C CA . GLY A 1 111 ? 35.665 -6.023 -24.223 1.00 58.22 111 GLY A CA 1
ATOM 842 C C . GLY A 1 111 ? 34.645 -4.952 -23.826 1.00 58.22 111 GLY A C 1
ATOM 843 O O . GLY A 1 111 ? 34.292 -4.112 -24.644 1.00 58.22 111 GLY A O 1
ATOM 844 N N . GLY A 1 112 ? 34.105 -5.033 -22.606 1.00 50.38 112 GLY A N 1
ATOM 845 C CA . GLY A 1 112 ? 33.036 -4.144 -22.139 1.00 50.38 112 GLY A CA 1
ATOM 846 C C . GLY A 1 112 ? 33.472 -2.709 -21.825 1.00 50.38 112 GLY A C 1
ATOM 847 O O . GLY A 1 112 ? 34.652 -2.366 -21.873 1.00 50.38 112 GLY A O 1
ATOM 848 N N . MET A 1 113 ? 32.504 -1.899 -21.398 1.00 46.53 113 MET A N 1
ATOM 849 C CA . MET A 1 113 ? 32.734 -0.747 -20.525 1.00 46.53 113 MET A CA 1
ATOM 850 C C . MET A 1 113 ? 31.521 -0.595 -19.586 1.00 46.53 113 MET A C 1
ATOM 852 O O . MET A 1 113 ? 30.401 -0.852 -20.033 1.00 46.53 113 MET A O 1
ATOM 856 N N . PRO A 1 114 ? 31.712 -0.271 -18.294 1.00 54.66 114 PRO A N 1
ATOM 857 C CA . PRO A 1 114 ? 30.604 -0.089 -17.362 1.00 54.66 114 PRO A CA 1
ATOM 858 C C . PRO A 1 114 ? 29.871 1.228 -17.632 1.00 54.66 114 PRO A C 1
ATOM 860 O O . PRO A 1 114 ? 30.489 2.288 -17.694 1.00 54.66 114 PRO A O 1
ATOM 863 N N . ASP A 1 115 ? 28.547 1.143 -17.752 1.00 56.28 115 ASP A N 1
ATOM 864 C CA . ASP A 1 115 ? 27.660 2.300 -17.673 1.00 56.28 115 ASP A CA 1
ATOM 865 C C . ASP A 1 115 ? 27.404 2.624 -16.192 1.00 56.28 115 ASP A C 1
ATOM 867 O O . ASP A 1 115 ? 26.561 1.984 -15.554 1.00 56.28 115 ASP A O 1
ATOM 871 N N . GLU A 1 116 ? 28.108 3.615 -15.654 1.00 39.84 116 GLU A N 1
ATOM 872 C CA . GLU A 1 116 ? 27.680 4.351 -14.455 1.00 39.84 116 GLU A CA 1
ATOM 873 C C . GLU A 1 116 ? 27.096 5.714 -14.880 1.00 39.84 116 GLU A C 1
ATOM 875 O O . GLU A 1 116 ? 27.429 6.191 -15.968 1.00 39.84 116 GLU A O 1
ATOM 880 N N . PRO A 1 117 ? 26.157 6.277 -14.098 1.00 57.12 117 PRO A N 1
ATOM 881 C CA . PRO A 1 117 ? 25.274 7.364 -14.524 1.00 57.12 117 PRO A CA 1
ATOM 882 C C . PRO A 1 117 ? 25.964 8.720 -14.715 1.00 57.12 117 PRO A C 1
ATOM 884 O O . PRO A 1 117 ? 26.970 8.997 -14.023 1.00 57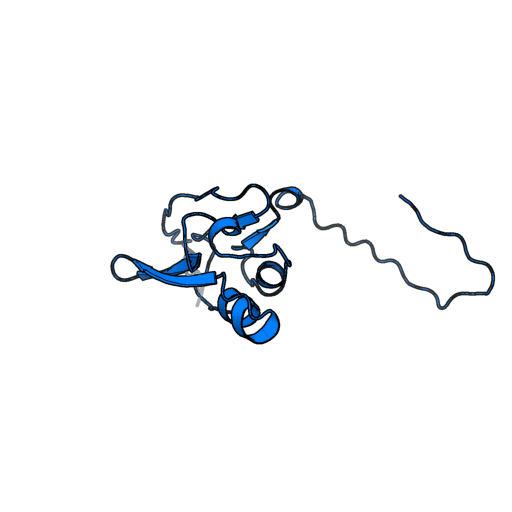.12 117 PRO A O 1
#

Radius of gyration: 19.07 Å; chains: 1; bounding box: 62×27×43 Å

pLDDT: mean 80.96, std 13.76, range [39.84, 96.88]

Organism: Geodia barretti (NCBI:txid519541)

InterPro domains:
  IPR017896 4Fe-4S ferredoxin-type, iron-sulphur binding domain [PS51379] (21-54)
  IPR017896 4Fe-4S ferredoxin-type, iron-sulphur binding domain [PS51379] (64-93)
  IPR017900 4Fe-4S ferredoxin, iron-sulphur binding, conserved site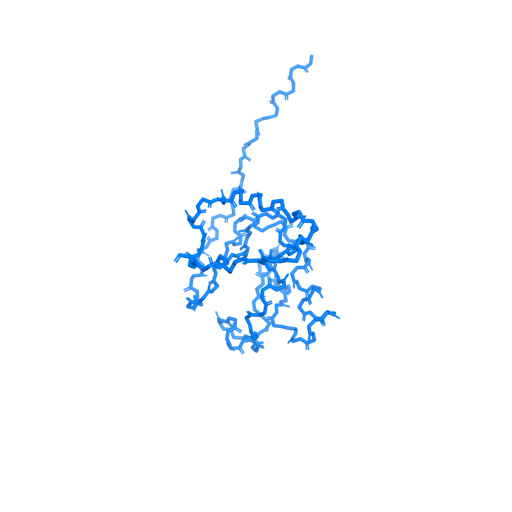 [PS00198] (73-84)
  IPR054351 NADH-ubiquinone oxidoreductase, ferredoxin-like domain [PF22117] (22-88)